Protein AF-A4X2C5-F1 (afdb_monomer)

Radius of gyration: 34.59 Å; Cα contacts (8 Å, |Δi|>4): 37; chains: 1; bounding box: 59×57×127 Å

Mean predicted aligned error: 18.11 Å

Sequence (165 aa):
MPEDGPDTNGDTTPEGQALPVTSTDSLPDWAKKELADTRAEAANYRTRLREAEASLKEAKTPEEVEAAVKELREGNAKLERDLALANASRGLTDDQAAILAAMTWETPGDLTGHVEAIRKLTPPDDRGDTLPLSGTLRGGLTPGDEPGDDFDPAEVARKMRQGLL

Foldseek 3Di:
DDDDDDDDDDPPPPPPPPDPPPDLVPDDVVVNVVVVVVVVVVVVVVVVVVVLVVQCVVDDDVVSNVVSVVVVVVVVVVVVVVVLLVVLCVPPDPVLSVVLVPDDDDDSVVSVVSSVVSVVPDDDPCPPPDDPPVPPPVPPPDPDPDPDPDPDVVVVVVCVVVVND

pLDDT: mean 75.95, std 17.48, range [35.44, 93.0]

Organism: Salinispora tropica (strain ATCC BAA-916 / DSM 44818 / JCM 13857 / NBRC 105044 / CNB-440) (NCBI:txid369723)

Structure (mmCIF, N/CA/C/O backbone):
data_AF-A4X2C5-F1
#
_entry.id   AF-A4X2C5-F1
#
loop_
_atom_site.group_PDB
_atom_site.id
_atom_site.type_symbol
_atom_site.label_atom_id
_atom_site.label_alt_id
_atom_site.label_comp_id
_atom_site.label_asym_id
_atom_site.label_entity_id
_atom_site.label_seq_id
_atom_site.pdbx_PDB_ins_code
_atom_site.Cartn_x
_atom_site.Cartn_y
_atom_site.Cartn_z
_atom_site.occupancy
_atom_site.B_iso_or_equiv
_atom_site.auth_seq_id
_atom_site.auth_comp_id
_atom_site.auth_asym_id
_atom_site.auth_atom_id
_atom_site.pdbx_PDB_model_num
ATOM 1 N N . MET A 1 1 ? -6.498 -36.140 60.610 1.00 44.16 1 MET A N 1
ATOM 2 C CA . MET A 1 1 ? -5.168 -36.728 60.875 1.00 44.16 1 MET A CA 1
ATOM 3 C C . MET A 1 1 ? -5.243 -38.220 60.603 1.00 44.16 1 MET A C 1
ATOM 5 O O . MET A 1 1 ? -6.265 -38.784 60.990 1.00 44.16 1 MET A O 1
ATOM 9 N N . PRO A 1 2 ? -4.185 -38.861 60.082 1.00 50.00 2 PRO A N 1
ATOM 10 C CA . PRO A 1 2 ? -3.028 -38.300 59.355 1.00 50.00 2 PRO A CA 1
ATOM 11 C C . PRO A 1 2 ? -2.809 -39.077 58.010 1.00 50.00 2 PRO A C 1
ATOM 13 O O . PRO A 1 2 ? -3.641 -39.923 57.697 1.00 50.00 2 PRO A O 1
ATOM 16 N N . GLU A 1 3 ? -1.817 -38.880 57.132 1.00 43.66 3 GLU A N 1
ATOM 17 C CA . GLU A 1 3 ? -0.698 -37.918 56.978 1.00 43.66 3 GLU A CA 1
ATOM 18 C C . GLU A 1 3 ? -0.829 -37.199 55.593 1.00 43.66 3 GLU A C 1
ATOM 20 O O . GLU A 1 3 ? -1.949 -36.945 55.146 1.00 43.66 3 GLU A O 1
ATOM 25 N N . ASP A 1 4 ? 0.292 -36.853 54.949 1.00 45.81 4 ASP A N 1
ATOM 26 C CA . ASP A 1 4 ? 0.493 -36.185 53.649 1.00 45.81 4 ASP A CA 1
ATOM 27 C C . ASP A 1 4 ? 0.631 -37.163 52.445 1.00 45.81 4 ASP A C 1
ATOM 29 O O . ASP A 1 4 ? 0.444 -38.373 52.581 1.00 45.81 4 ASP A O 1
ATOM 33 N N . GLY A 1 5 ? 0.952 -36.655 51.244 1.00 42.22 5 GLY A N 1
ATOM 34 C CA . GLY A 1 5 ? 1.294 -37.470 50.059 1.00 42.22 5 GLY A CA 1
ATOM 35 C C . GLY A 1 5 ? 2.809 -37.673 49.866 1.00 42.22 5 GLY A C 1
ATOM 36 O O . GLY A 1 5 ? 3.596 -37.349 50.753 1.00 42.22 5 GLY A O 1
ATOM 37 N N . PRO A 1 6 ? 3.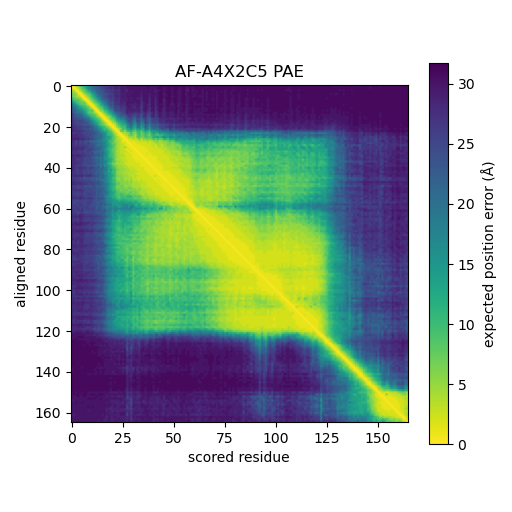238 -38.157 48.685 1.00 49.19 6 PRO A N 1
ATOM 38 C CA . PRO A 1 6 ? 4.558 -37.806 48.163 1.00 49.19 6 PRO A CA 1
ATOM 39 C C . PRO A 1 6 ? 4.498 -37.208 46.748 1.00 49.19 6 PRO A C 1
ATOM 41 O O . PRO A 1 6 ? 3.808 -37.719 45.864 1.00 49.19 6 PRO A O 1
ATOM 44 N N . ASP A 1 7 ? 5.289 -36.163 46.512 1.00 49.69 7 ASP A N 1
ATOM 45 C CA . ASP A 1 7 ? 5.559 -35.642 45.172 1.00 49.69 7 ASP A CA 1
ATOM 46 C C . ASP A 1 7 ? 6.369 -36.647 44.338 1.00 49.69 7 ASP A C 1
ATOM 48 O O . ASP A 1 7 ? 7.392 -37.169 44.788 1.00 49.69 7 ASP A O 1
ATOM 52 N N . THR A 1 8 ? 5.993 -36.844 43.072 1.00 42.44 8 THR A N 1
ATOM 53 C CA . THR A 1 8 ? 6.897 -37.414 42.060 1.00 42.44 8 THR A CA 1
ATOM 54 C C . THR A 1 8 ? 6.797 -36.630 40.760 1.00 42.44 8 THR A C 1
ATOM 56 O O . THR A 1 8 ? 5.704 -36.430 40.232 1.00 42.44 8 THR A O 1
ATOM 59 N N . ASN A 1 9 ? 7.950 -36.193 40.251 1.00 47.31 9 ASN A N 1
ATOM 60 C CA . ASN A 1 9 ? 8.054 -35.331 39.077 1.00 47.31 9 ASN A CA 1
ATOM 61 C C . ASN A 1 9 ? 7.453 -35.975 37.821 1.00 47.31 9 ASN A C 1
ATOM 63 O O . ASN A 1 9 ? 7.821 -37.088 37.449 1.00 47.31 9 ASN A O 1
ATOM 67 N N . GLY A 1 10 ? 6.595 -35.219 37.138 1.00 35.44 10 GLY A N 1
ATOM 68 C CA . GLY A 1 10 ? 6.088 -35.518 35.802 1.00 35.44 10 GLY A CA 1
ATOM 69 C C . GLY A 1 10 ? 6.488 -34.430 34.810 1.00 35.44 10 GLY A C 1
ATOM 70 O O . GLY A 1 10 ? 5.614 -33.850 34.175 1.00 35.44 10 GLY A O 1
ATOM 71 N N . ASP A 1 11 ? 7.785 -34.108 34.722 1.00 50.31 11 ASP A N 1
ATOM 72 C CA . ASP A 1 11 ? 8.280 -33.238 33.650 1.00 50.31 11 ASP A CA 1
ATOM 73 C C . ASP A 1 11 ? 8.097 -33.944 32.305 1.00 50.31 11 ASP A C 1
ATOM 75 O O . ASP A 1 11 ? 8.825 -34.868 31.944 1.00 50.31 11 ASP A O 1
ATOM 79 N N . THR A 1 12 ? 7.081 -33.496 31.584 1.00 41.91 12 THR A N 1
ATOM 80 C CA . THR A 1 12 ? 6.895 -33.733 30.158 1.00 41.91 12 THR A CA 1
ATOM 81 C C . THR A 1 12 ? 6.658 -32.400 29.469 1.00 41.91 12 THR A C 1
ATOM 83 O O . THR A 1 12 ? 5.671 -32.198 28.759 1.00 41.91 12 THR A O 1
ATOM 86 N N . THR A 1 13 ? 7.611 -31.481 29.655 1.00 42.75 13 THR A N 1
ATOM 87 C CA . THR A 1 13 ? 7.874 -30.424 28.677 1.00 42.75 13 THR A CA 1
ATOM 88 C C . THR A 1 13 ? 7.916 -31.072 27.287 1.00 42.75 13 THR A C 1
ATOM 90 O O . THR A 1 13 ? 8.786 -31.911 27.044 1.00 42.75 13 THR A O 1
ATOM 93 N N . PRO A 1 14 ? 6.982 -30.765 26.366 1.00 45.53 14 PRO A N 1
ATOM 94 C CA . PRO A 1 14 ? 7.038 -31.347 25.037 1.00 45.53 14 PRO A CA 1
ATOM 95 C C . PRO A 1 14 ? 8.266 -30.774 24.333 1.00 45.53 14 PRO A C 1
ATOM 97 O O . PRO A 1 14 ? 8.340 -29.563 24.114 1.00 45.53 14 PRO A O 1
ATOM 100 N N . GLU A 1 15 ? 9.221 -31.637 23.980 1.00 44.38 15 GLU A N 1
ATOM 101 C CA . GLU A 1 15 ? 10.412 -31.281 23.202 1.00 44.38 15 GLU A CA 1
ATOM 102 C C . GLU A 1 15 ? 10.010 -30.876 21.775 1.00 44.38 15 GLU A C 1
ATOM 104 O O . GLU A 1 15 ? 10.159 -31.619 20.802 1.00 44.38 15 GLU A O 1
ATOM 109 N N . GLY A 1 16 ? 9.461 -29.667 21.647 1.00 44.38 16 GLY A N 1
ATOM 110 C CA . GLY A 1 16 ? 9.255 -29.009 20.371 1.00 44.38 16 GLY A CA 1
ATOM 111 C C . GLY A 1 16 ? 10.609 -28.886 19.693 1.00 44.38 16 GLY A C 1
ATOM 112 O O . GLY A 1 16 ? 11.480 -28.176 20.193 1.00 44.38 16 GLY A O 1
ATOM 113 N N . GLN A 1 17 ? 10.785 -29.614 18.587 1.00 40.78 17 GLN A N 1
ATOM 114 C CA . GLN A 1 17 ? 12.053 -29.700 17.872 1.00 40.78 17 GLN A CA 1
ATOM 115 C C . GLN A 1 17 ? 12.609 -28.299 17.629 1.00 40.78 17 GLN A C 1
ATOM 117 O O . GLN A 1 17 ? 12.044 -27.517 16.861 1.00 40.78 17 GLN A O 1
ATOM 122 N N . ALA A 1 18 ? 13.724 -27.997 18.294 1.00 47.97 18 ALA A N 1
ATOM 123 C CA . ALA A 1 18 ? 14.457 -26.765 18.090 1.00 47.97 18 ALA A CA 1
ATOM 124 C C . ALA A 1 18 ? 15.050 -26.795 16.678 1.00 47.97 18 ALA A C 1
ATOM 126 O O . ALA A 1 18 ? 16.166 -27.273 16.463 1.00 47.97 18 ALA A O 1
ATOM 127 N N . LEU A 1 19 ? 14.272 -26.299 15.709 1.00 51.47 19 LEU A N 1
ATOM 128 C CA . LEU A 1 19 ? 14.772 -25.936 14.389 1.00 51.47 19 LEU A CA 1
ATOM 129 C C . LEU A 1 19 ? 16.057 -25.127 14.599 1.00 51.47 19 LEU A C 1
ATOM 131 O O . LEU A 1 19 ? 16.058 -24.235 15.456 1.00 51.47 19 LEU A O 1
ATOM 135 N N . PRO A 1 20 ? 17.150 -25.434 13.877 1.00 49.59 20 PRO A N 1
ATOM 136 C CA . PRO A 1 20 ? 18.420 -24.764 14.099 1.00 49.59 20 PRO A CA 1
ATOM 137 C C . PRO A 1 20 ? 18.197 -23.263 13.949 1.00 49.59 20 PRO A C 1
ATOM 139 O O . PRO A 1 20 ? 17.780 -22.800 12.888 1.00 49.59 20 PRO A O 1
ATOM 142 N N . VAL A 1 21 ? 18.434 -22.516 15.030 1.00 54.91 21 VAL A N 1
ATOM 143 C CA . VAL A 1 21 ? 18.256 -21.064 15.049 1.00 54.91 21 VAL A CA 1
ATOM 144 C C . VAL A 1 21 ? 19.362 -20.469 14.187 1.00 54.91 21 VAL A C 1
ATOM 146 O O . VAL A 1 21 ? 20.445 -20.140 14.667 1.00 54.91 21 VAL A O 1
ATOM 149 N N . THR A 1 22 ? 19.103 -20.386 12.883 1.00 58.56 22 THR A N 1
ATOM 150 C CA . THR A 1 22 ? 19.955 -19.707 11.913 1.00 58.56 22 THR A CA 1
ATOM 151 C C . THR A 1 22 ? 20.013 -18.247 12.335 1.00 58.56 22 THR A C 1
ATOM 153 O O . THR A 1 22 ? 19.059 -17.506 12.081 1.00 58.56 22 THR A O 1
ATOM 156 N N . SER A 1 23 ? 21.070 -17.859 13.061 1.00 64.81 23 SER A N 1
ATOM 157 C CA . SER A 1 23 ? 21.136 -16.516 13.639 1.00 64.81 23 SER A CA 1
ATOM 158 C C . SER A 1 23 ? 20.941 -15.485 12.541 1.00 64.81 23 SER A C 1
ATOM 160 O O . SER A 1 23 ? 21.557 -15.582 11.480 1.00 64.81 23 SER A O 1
ATOM 162 N N . THR A 1 24 ? 20.116 -14.474 12.804 1.00 63.66 24 THR A N 1
ATOM 163 C CA . THR A 1 24 ? 19.870 -13.383 11.855 1.00 63.66 24 THR A CA 1
ATOM 164 C C . THR A 1 24 ? 21.153 -12.651 11.454 1.00 63.66 24 THR A C 1
ATOM 166 O O . THR A 1 24 ? 21.174 -12.000 10.415 1.00 63.66 24 THR A O 1
ATOM 169 N N . ASP A 1 25 ? 22.237 -12.806 12.218 1.00 70.56 25 ASP A N 1
ATOM 170 C CA . ASP A 1 25 ? 23.572 -12.288 11.905 1.00 70.56 25 ASP A CA 1
ATOM 171 C C . ASP A 1 25 ? 24.156 -12.844 10.594 1.00 70.56 25 ASP A C 1
ATOM 173 O O . ASP A 1 25 ? 24.885 -12.125 9.908 1.00 70.56 25 ASP A O 1
ATOM 177 N N . SER A 1 26 ? 23.821 -14.088 10.216 1.00 81.31 26 SER A N 1
ATOM 178 C CA . SER A 1 26 ? 24.333 -14.740 8.997 1.00 81.31 26 SER A CA 1
ATOM 179 C C . SER A 1 26 ? 23.617 -14.313 7.711 1.00 81.31 26 SER A C 1
ATOM 181 O O . SER A 1 26 ? 24.062 -14.657 6.615 1.00 81.31 26 SER A O 1
ATOM 183 N N . LEU A 1 27 ? 22.519 -13.562 7.823 1.00 85.94 27 LEU A N 1
ATOM 184 C CA . LEU A 1 27 ? 21.767 -13.057 6.677 1.00 85.94 27 LEU A CA 1
ATOM 185 C C . LEU A 1 27 ? 22.469 -11.846 6.038 1.00 85.94 27 LEU A C 1
ATOM 187 O O . LEU A 1 27 ? 23.094 -11.060 6.752 1.00 85.94 27 LEU A O 1
ATOM 191 N N . PRO A 1 28 ? 22.328 -11.616 4.721 1.00 91.12 28 PRO A N 1
ATOM 192 C CA . PRO A 1 28 ? 22.725 -10.356 4.094 1.00 91.12 28 PRO A CA 1
ATOM 193 C C . PRO A 1 28 ? 22.035 -9.149 4.742 1.00 91.12 28 PRO A C 1
ATOM 195 O O . PRO A 1 28 ? 20.892 -9.251 5.188 1.00 91.12 28 PRO A O 1
ATOM 198 N N . ASP A 1 29 ? 22.681 -7.985 4.747 1.00 87.88 29 ASP A N 1
ATOM 199 C CA . ASP A 1 29 ? 22.164 -6.820 5.482 1.00 87.88 29 ASP A CA 1
ATOM 200 C C . ASP A 1 29 ? 20.837 -6.278 4.918 1.00 87.88 29 ASP A C 1
ATOM 202 O O . ASP A 1 29 ? 20.015 -5.766 5.677 1.00 87.88 29 ASP A O 1
ATOM 206 N N . TRP A 1 30 ? 20.556 -6.491 3.624 1.00 87.31 30 TRP A N 1
ATOM 207 C CA . TRP A 1 30 ? 19.231 -6.226 3.046 1.00 87.31 30 TRP A CA 1
ATOM 208 C C . TRP A 1 30 ? 18.143 -7.118 3.668 1.00 87.31 30 TRP A C 1
ATOM 210 O O . TRP A 1 30 ? 17.066 -6.630 3.992 1.00 87.31 30 TRP A O 1
ATOM 220 N N . ALA A 1 31 ? 18.437 -8.399 3.913 1.00 89.50 31 ALA A N 1
ATOM 221 C CA . ALA A 1 31 ? 17.502 -9.350 4.513 1.00 89.50 31 ALA A CA 1
ATOM 222 C C . ALA A 1 31 ? 17.359 -9.127 6.028 1.00 89.50 31 ALA A C 1
ATOM 224 O O . ALA A 1 31 ? 16.273 -9.301 6.579 1.00 89.50 31 ALA A O 1
ATOM 225 N N . LYS A 1 32 ? 18.428 -8.675 6.703 1.00 90.00 32 LYS A N 1
ATOM 226 C CA . LYS A 1 32 ? 18.352 -8.178 8.087 1.00 90.00 32 LYS A CA 1
ATOM 227 C C . LYS A 1 32 ? 17.428 -6.960 8.192 1.00 90.00 32 LYS A C 1
ATOM 229 O O . LYS A 1 32 ? 16.603 -6.916 9.102 1.00 90.00 32 LYS A O 1
ATOM 234 N N . LYS A 1 33 ? 17.550 -6.000 7.264 1.00 89.62 33 LYS A N 1
ATOM 235 C CA . LYS A 1 33 ? 16.698 -4.802 7.199 1.00 89.62 33 LYS A CA 1
ATOM 236 C C . LYS A 1 33 ? 15.241 -5.169 6.919 1.00 89.62 33 LYS A C 1
ATOM 238 O O . LYS A 1 33 ? 14.382 -4.788 7.698 1.00 89.62 33 LYS A O 1
ATOM 243 N N . GLU A 1 34 ? 14.979 -5.980 5.897 1.00 89.88 34 GLU A N 1
ATOM 244 C CA . GLU A 1 34 ? 13.632 -6.465 5.557 1.00 89.88 34 GLU A CA 1
ATOM 245 C C . GLU A 1 34 ? 12.959 -7.175 6.747 1.00 89.88 34 GLU A C 1
ATOM 247 O O . GLU A 1 34 ? 11.799 -6.919 7.070 1.00 89.88 34 GLU A O 1
ATOM 252 N N . LEU A 1 35 ? 13.701 -8.016 7.479 1.00 88.88 35 LEU A N 1
ATOM 253 C CA . LEU A 1 35 ? 13.206 -8.643 8.709 1.00 88.88 35 LEU A CA 1
ATOM 254 C C . LEU A 1 35 ? 12.981 -7.651 9.856 1.00 88.88 35 LEU A C 1
ATOM 256 O O . LEU A 1 35 ? 12.138 -7.919 10.708 1.00 88.88 35 LEU A O 1
ATOM 260 N N . ALA A 1 36 ? 13.715 -6.542 9.931 1.00 90.88 36 ALA A N 1
ATOM 261 C CA . ALA A 1 36 ? 13.472 -5.498 10.924 1.00 90.88 36 ALA A CA 1
ATOM 262 C C . ALA A 1 36 ? 12.229 -4.667 10.568 1.00 90.88 36 ALA A C 1
ATOM 264 O O . ALA A 1 36 ? 11.366 -4.470 11.425 1.00 90.88 36 ALA A O 1
ATOM 265 N N . ASP A 1 37 ? 12.102 -4.263 9.304 1.00 88.44 37 ASP A N 1
ATOM 266 C CA . ASP A 1 37 ? 11.004 -3.441 8.795 1.00 88.44 37 ASP A CA 1
ATOM 267 C C . ASP A 1 37 ? 9.672 -4.217 8.872 1.00 88.44 37 ASP A C 1
ATOM 269 O O . ASP A 1 37 ? 8.724 -3.756 9.512 1.00 88.44 37 ASP A O 1
ATOM 273 N N . THR A 1 38 ? 9.621 -5.465 8.388 1.00 88.75 38 THR A N 1
ATOM 274 C CA . THR A 1 38 ? 8.429 -6.334 8.522 1.00 88.75 38 THR A CA 1
ATOM 275 C C . THR A 1 38 ? 8.066 -6.661 9.979 1.00 88.75 38 THR A C 1
ATOM 277 O O . THR A 1 38 ? 6.885 -6.794 10.314 1.00 88.75 38 THR A O 1
ATOM 280 N N . ARG A 1 39 ? 9.044 -6.749 10.898 1.00 90.69 39 ARG A N 1
ATOM 281 C CA . ARG A 1 39 ? 8.772 -6.882 12.346 1.00 90.69 39 ARG A CA 1
ATOM 282 C C . ARG A 1 39 ? 8.202 -5.595 12.944 1.00 90.69 39 ARG A C 1
ATOM 284 O O . ARG A 1 39 ? 7.322 -5.691 13.802 1.00 90.69 39 ARG A O 1
ATOM 291 N N . ALA A 1 40 ? 8.667 -4.425 12.506 1.00 91.44 40 ALA A N 1
ATOM 292 C CA . ALA A 1 40 ? 8.144 -3.129 12.932 1.00 91.44 40 ALA A CA 1
ATOM 293 C C . ALA A 1 40 ? 6.707 -2.917 12.431 1.00 91.44 40 ALA A C 1
ATOM 295 O O . ALA A 1 40 ? 5.835 -2.541 13.216 1.00 91.44 40 ALA A O 1
ATOM 296 N N . GLU A 1 41 ? 6.412 -3.265 11.177 1.00 86.69 41 GLU A N 1
ATOM 297 C CA . GLU A 1 41 ? 5.040 -3.315 10.664 1.00 86.69 41 GLU A CA 1
ATOM 298 C C . GLU A 1 41 ? 4.162 -4.264 11.485 1.00 86.69 41 GLU A C 1
ATOM 300 O O . GLU A 1 41 ? 3.109 -3.863 11.982 1.00 86.69 41 GLU A O 1
ATOM 305 N N . ALA A 1 42 ? 4.615 -5.498 11.724 1.00 88.31 42 ALA A N 1
ATOM 306 C CA . ALA A 1 42 ? 3.886 -6.458 12.549 1.00 88.31 42 ALA A CA 1
ATOM 307 C C . ALA A 1 42 ? 3.685 -5.982 14.003 1.00 88.31 42 ALA A C 1
ATOM 309 O O . ALA A 1 42 ? 2.748 -6.424 14.669 1.00 88.31 42 ALA A O 1
ATOM 310 N N . ALA A 1 43 ? 4.540 -5.107 14.538 1.00 89.12 43 ALA A N 1
ATOM 311 C CA . ALA A 1 43 ? 4.295 -4.438 15.815 1.00 89.12 43 ALA A CA 1
ATOM 312 C C . ALA A 1 43 ? 3.198 -3.367 15.675 1.00 89.12 43 ALA A C 1
ATOM 314 O O . ALA A 1 43 ? 2.219 -3.404 16.420 1.00 89.12 43 ALA A O 1
ATOM 315 N N . ASN A 1 44 ? 3.298 -2.494 14.669 1.00 89.38 44 ASN A N 1
ATOM 316 C CA . ASN A 1 44 ? 2.321 -1.438 14.386 1.00 89.38 44 ASN A CA 1
ATOM 317 C C . ASN A 1 44 ? 0.904 -1.987 14.138 1.00 89.38 44 ASN A C 1
ATOM 319 O O . ASN A 1 44 ? -0.059 -1.439 14.673 1.00 89.38 44 ASN A O 1
ATOM 323 N N . TYR A 1 45 ? 0.756 -3.096 13.403 1.00 85.44 45 TYR A N 1
ATOM 324 C CA . TYR A 1 45 ? -0.542 -3.757 13.203 1.00 85.44 45 TYR A CA 1
ATOM 325 C C . TYR A 1 45 ? -1.152 -4.263 14.520 1.00 85.44 45 TYR A C 1
ATOM 327 O O . TYR A 1 45 ? -2.352 -4.110 14.737 1.00 85.44 45 TYR A O 1
ATOM 335 N N . ARG A 1 46 ? -0.340 -4.818 15.435 1.00 89.31 46 ARG A N 1
ATOM 336 C CA . ARG A 1 46 ? -0.810 -5.270 16.761 1.00 89.31 46 ARG A CA 1
ATOM 337 C C . ARG A 1 46 ? -1.214 -4.102 17.661 1.00 89.31 46 ARG A C 1
ATOM 339 O O . ARG A 1 46 ? -2.147 -4.255 18.445 1.00 89.31 46 ARG A O 1
ATOM 346 N N . THR A 1 47 ? -0.533 -2.963 17.557 1.00 92.19 47 THR A N 1
ATOM 347 C CA . THR A 1 47 ? -0.899 -1.730 18.270 1.00 92.19 47 THR A CA 1
ATOM 348 C C . THR A 1 47 ? -2.228 -1.184 17.748 1.00 92.19 47 THR A C 1
ATOM 350 O O . THR A 1 47 ? -3.175 -1.107 18.523 1.00 92.19 47 THR A O 1
ATOM 353 N N . ARG A 1 48 ? -2.358 -0.969 16.430 1.00 86.50 48 ARG A N 1
ATOM 354 C CA . ARG A 1 48 ? -3.603 -0.485 15.799 1.00 86.50 48 ARG A CA 1
ATOM 355 C C . ARG A 1 48 ? -4.810 -1.381 16.071 1.00 86.50 48 ARG A C 1
ATOM 357 O O . ARG A 1 48 ? -5.897 -0.879 16.333 1.00 86.50 48 ARG A O 1
ATOM 364 N N . LEU A 1 49 ? -4.628 -2.705 16.053 1.00 88.50 49 LEU A N 1
ATOM 365 C CA . LEU A 1 49 ? -5.691 -3.649 16.408 1.00 88.50 49 LEU A CA 1
ATOM 366 C C . LEU A 1 49 ? -6.164 -3.449 17.856 1.00 88.50 49 LEU A C 1
ATOM 368 O O . LEU A 1 49 ? -7.364 -3.417 18.107 1.00 88.50 49 LEU A O 1
ATOM 372 N N . ARG A 1 50 ? -5.233 -3.268 18.803 1.00 90.88 50 ARG A N 1
ATOM 373 C CA . ARG A 1 50 ? -5.554 -3.005 20.216 1.00 90.88 50 ARG A CA 1
ATOM 374 C C . ARG A 1 50 ? -6.204 -1.640 20.427 1.00 90.88 50 ARG A C 1
ATOM 376 O O . ARG A 1 50 ? -7.078 -1.535 21.279 1.00 90.88 50 ARG A O 1
ATOM 383 N N . GLU A 1 51 ? -5.802 -0.627 19.667 1.00 88.75 51 GLU A N 1
ATOM 384 C CA . GLU A 1 51 ? -6.395 0.717 19.693 1.00 88.75 51 GLU A CA 1
ATOM 385 C C . GLU A 1 51 ? -7.839 0.693 19.166 1.00 88.75 51 GLU A C 1
ATOM 387 O O . GLU A 1 51 ? -8.742 1.183 19.842 1.00 88.75 51 GLU A O 1
ATOM 392 N N . ALA A 1 52 ? -8.092 0.024 18.035 1.00 87.00 52 ALA A N 1
ATOM 393 C CA . ALA A 1 52 ? -9.443 -0.184 17.506 1.00 87.00 52 ALA A CA 1
ATOM 394 C C . ALA A 1 52 ? -10.317 -1.034 18.451 1.00 87.00 52 ALA A C 1
ATOM 396 O O . ALA A 1 52 ? -11.478 -0.706 18.699 1.00 87.00 52 ALA A O 1
ATOM 397 N N . GLU A 1 53 ? -9.753 -2.097 19.036 1.00 87.56 53 GLU A N 1
ATOM 398 C CA . GLU A 1 53 ? -10.413 -2.889 20.077 1.00 87.56 53 GLU A CA 1
ATOM 399 C C . GLU A 1 53 ? -10.740 -2.068 21.334 1.00 87.56 53 GLU A C 1
ATOM 401 O O . GLU A 1 53 ? -11.770 -2.319 21.955 1.00 87.56 53 GLU A O 1
ATOM 406 N N . ALA A 1 54 ? -9.871 -1.142 21.750 1.00 88.44 54 ALA A N 1
ATOM 407 C CA . ALA A 1 54 ? -10.097 -0.280 22.909 1.00 88.44 54 ALA A CA 1
ATOM 408 C C . ALA A 1 54 ? -11.187 0.757 22.614 1.00 88.44 54 ALA A C 1
ATOM 410 O O . ALA A 1 54 ? -12.147 0.848 23.373 1.00 88.44 54 ALA A O 1
ATOM 411 N N . SER A 1 55 ? -11.107 1.437 21.466 1.00 83.38 55 SER A N 1
ATOM 412 C CA . SER A 1 55 ? -12.128 2.373 20.976 1.00 83.38 55 SER A CA 1
ATOM 413 C C . SER A 1 55 ? -13.527 1.739 20.986 1.00 83.38 55 SER A C 1
ATOM 415 O O . SER A 1 55 ? -14.454 2.268 21.600 1.00 83.38 55 SER A O 1
ATOM 417 N N . LEU A 1 56 ? -13.661 0.520 20.445 1.00 86.12 56 LEU A N 1
ATOM 418 C CA . LEU A 1 56 ? -14.928 -0.221 20.426 1.00 86.12 56 LEU A CA 1
ATOM 419 C C . LEU A 1 56 ? -15.413 -0.681 21.820 1.00 86.12 56 LEU A C 1
ATOM 421 O O . LEU A 1 56 ? -16.608 -0.903 22.002 1.00 86.12 56 LEU A O 1
ATOM 425 N N . LYS A 1 57 ? -14.515 -0.836 22.805 1.00 85.56 57 LYS A N 1
ATOM 426 C CA . LYS A 1 57 ? -14.850 -1.192 24.202 1.00 85.56 57 LYS A CA 1
ATOM 427 C C . LYS A 1 57 ? -15.163 0.029 25.073 1.00 85.56 57 LYS A C 1
ATOM 429 O O . LYS A 1 57 ? -15.852 -0.112 26.082 1.00 85.56 57 LYS A O 1
ATOM 434 N N . GLU A 1 58 ? -14.635 1.201 24.726 1.00 88.50 58 GLU A N 1
ATOM 435 C CA . GLU A 1 58 ? -14.811 2.449 25.480 1.00 88.50 58 GLU A CA 1
ATOM 436 C C . GLU A 1 58 ? -15.991 3.300 24.990 1.00 88.50 58 GLU A C 1
ATOM 438 O O . GLU A 1 58 ? -16.510 4.107 25.777 1.00 88.50 58 GLU A O 1
ATOM 443 N N . ALA A 1 59 ? -16.425 3.079 23.742 1.00 85.19 59 ALA A N 1
ATOM 444 C CA . ALA A 1 59 ? -17.638 3.626 23.145 1.00 85.19 59 ALA A CA 1
ATOM 445 C C . ALA A 1 59 ? -18.892 3.280 23.971 1.00 85.19 59 ALA A C 1
ATOM 447 O O . ALA A 1 59 ? -19.152 2.123 24.311 1.00 85.19 59 ALA A O 1
ATOM 448 N N . LYS A 1 60 ? -19.680 4.306 24.295 1.00 87.12 60 LYS A N 1
ATOM 449 C CA . LYS A 1 60 ? -20.915 4.248 25.094 1.00 87.12 60 LYS A CA 1
ATOM 450 C C . LYS A 1 60 ? -22.134 4.740 24.318 1.00 87.12 60 LYS A C 1
ATOM 452 O O . LYS A 1 60 ? -23.253 4.400 24.701 1.00 87.12 60 LYS A O 1
ATOM 457 N N . THR A 1 61 ? -21.947 5.519 23.252 1.00 88.38 61 THR A N 1
ATOM 458 C CA . THR A 1 61 ? -23.024 5.931 22.339 1.00 88.38 61 THR A CA 1
ATOM 459 C C . THR A 1 61 ? -23.012 5.085 21.056 1.00 88.38 61 THR A C 1
ATOM 461 O O . THR A 1 61 ? -21.962 4.573 20.659 1.00 88.38 61 THR A O 1
ATOM 464 N N . PRO A 1 62 ? -24.157 4.923 20.361 1.00 85.56 62 PRO A N 1
ATOM 465 C CA . PRO A 1 62 ? -24.171 4.276 19.047 1.00 85.56 62 PRO A CA 1
ATOM 466 C C . PRO A 1 62 ? -23.340 5.050 18.011 1.00 85.56 62 PRO A C 1
ATOM 468 O O . PRO A 1 62 ? -22.760 4.442 17.120 1.00 85.56 62 PRO A O 1
ATOM 471 N N . GLU A 1 63 ? -23.230 6.372 18.159 1.00 87.31 63 GLU A N 1
ATOM 472 C CA . GLU A 1 63 ? -22.466 7.259 17.274 1.00 87.31 63 GLU A CA 1
ATOM 473 C C . GLU A 1 63 ? -20.951 7.003 17.389 1.00 87.31 63 GLU A C 1
ATOM 475 O O . GLU A 1 63 ? -20.249 6.961 16.379 1.00 87.31 63 GLU A O 1
ATOM 480 N N . GLU A 1 64 ? -20.448 6.757 18.605 1.00 84.44 64 GLU A N 1
ATOM 481 C CA . GLU A 1 64 ? -19.057 6.352 18.860 1.00 84.44 64 GLU A CA 1
ATOM 482 C C . GLU A 1 64 ? -18.758 4.963 18.265 1.00 84.44 64 GLU A C 1
ATOM 484 O O . GLU A 1 64 ? -17.705 4.759 17.658 1.00 84.44 64 GLU A O 1
ATOM 489 N N . VAL A 1 65 ? -19.704 4.019 18.368 1.00 86.19 65 VAL A N 1
ATOM 490 C CA . VAL A 1 65 ? -19.582 2.685 17.753 1.00 86.19 65 VAL A CA 1
ATOM 491 C C . VAL A 1 65 ? -19.578 2.776 16.224 1.00 86.19 65 VAL A C 1
ATOM 493 O O . VAL A 1 65 ? -18.744 2.139 15.579 1.00 86.19 65 VAL A O 1
ATOM 496 N N . GLU A 1 66 ? -20.459 3.579 15.622 1.00 89.44 66 GLU A N 1
ATOM 497 C CA . GLU A 1 66 ? -20.467 3.802 14.172 1.00 89.44 66 GLU A CA 1
ATOM 498 C C . GLU A 1 66 ? -19.176 4.474 13.686 1.00 89.44 66 GLU A C 1
ATOM 500 O O . GLU A 1 66 ? -18.648 4.074 12.645 1.00 89.44 66 GLU A O 1
ATOM 505 N N . ALA A 1 67 ? -18.619 5.420 14.449 1.00 88.31 67 ALA A N 1
ATOM 506 C CA . ALA A 1 67 ? -17.333 6.046 14.145 1.00 88.31 67 ALA A CA 1
ATOM 507 C C . ALA A 1 67 ? -16.171 5.035 14.173 1.00 88.31 67 ALA A C 1
ATOM 509 O O . ALA A 1 67 ? -15.435 4.934 13.190 1.00 88.31 67 ALA A O 1
ATOM 510 N N . ALA A 1 68 ? -16.045 4.229 15.234 1.00 85.81 68 ALA A N 1
ATOM 511 C CA . ALA A 1 68 ? -14.997 3.209 15.348 1.00 85.81 68 ALA A CA 1
ATOM 512 C C . ALA A 1 68 ? -15.112 2.120 14.260 1.00 85.81 68 ALA A C 1
ATOM 514 O O . ALA A 1 68 ? -14.118 1.697 13.666 1.00 85.81 68 ALA A O 1
ATOM 515 N N . VAL A 1 69 ? -16.338 1.689 13.939 1.00 87.88 69 VAL A N 1
ATOM 516 C CA . VAL A 1 69 ? -16.599 0.725 12.855 1.00 87.88 69 VAL A CA 1
ATOM 517 C C . VAL A 1 69 ? -16.315 1.335 11.477 1.00 87.88 69 VAL A C 1
ATOM 519 O O . VAL A 1 69 ? -15.858 0.624 10.578 1.00 87.88 69 VAL A O 1
ATOM 522 N N . LYS A 1 70 ? -16.559 2.636 11.286 1.00 90.62 70 LYS A N 1
ATOM 523 C CA . LYS A 1 70 ? -16.199 3.357 10.059 1.00 90.62 70 LYS A CA 1
ATOM 524 C C . LYS A 1 70 ? -14.680 3.440 9.893 1.00 90.62 70 LYS A C 1
ATOM 526 O O . LYS A 1 70 ? -14.191 3.068 8.830 1.00 90.62 70 LYS A O 1
ATOM 531 N N . GLU A 1 71 ? -13.946 3.850 10.925 1.00 88.38 71 GLU A N 1
ATOM 532 C CA . GLU A 1 71 ? -12.478 3.937 10.899 1.00 88.38 71 GLU A CA 1
ATOM 533 C C . GLU A 1 71 ? -11.839 2.579 10.560 1.00 88.38 71 GLU A C 1
ATOM 535 O O . GLU A 1 71 ? -10.990 2.492 9.672 1.00 88.38 71 GLU A O 1
ATOM 540 N N . LEU A 1 72 ? -12.319 1.492 11.177 1.00 88.38 72 LEU A N 1
ATOM 541 C CA . LEU A 1 72 ? -11.861 0.132 10.872 1.00 88.38 72 LEU A CA 1
ATOM 542 C C . LEU A 1 72 ? -12.144 -0.279 9.413 1.00 88.38 72 LEU A C 1
ATOM 544 O O . LEU A 1 72 ? -11.312 -0.934 8.783 1.00 88.38 72 LEU A O 1
ATOM 548 N N . ARG A 1 73 ? -13.295 0.114 8.850 1.00 89.44 73 ARG A N 1
ATOM 549 C CA . ARG A 1 73 ? -13.629 -0.135 7.433 1.00 89.44 73 ARG A CA 1
ATOM 550 C C . ARG A 1 73 ? -12.746 0.669 6.483 1.00 89.44 73 ARG A C 1
ATOM 552 O O . ARG A 1 73 ? -12.282 0.108 5.495 1.00 89.44 73 ARG A O 1
ATOM 559 N N . GLU A 1 74 ? -12.495 1.943 6.773 1.00 91.50 74 GLU A N 1
ATOM 560 C CA . GLU A 1 74 ? -11.620 2.804 5.964 1.00 91.50 74 GLU A CA 1
ATOM 561 C C . GLU A 1 74 ? -10.158 2.319 6.022 1.00 91.50 74 GLU A C 1
ATOM 563 O O . GLU A 1 74 ? -9.484 2.266 4.991 1.00 91.50 74 GLU A O 1
ATOM 568 N N . GLY A 1 75 ? -9.696 1.857 7.189 1.00 88.94 75 GLY A N 1
ATOM 569 C CA . GLY A 1 75 ? -8.397 1.203 7.360 1.00 88.94 75 GLY A CA 1
ATOM 570 C C . GLY A 1 75 ? -8.260 -0.097 6.559 1.00 88.94 75 GLY A C 1
ATOM 571 O O . GLY A 1 75 ? -7.274 -0.267 5.841 1.00 88.94 75 GLY A O 1
ATOM 572 N N . ASN A 1 76 ? -9.256 -0.987 6.621 1.00 88.62 76 ASN A N 1
ATOM 573 C CA . ASN A 1 76 ? -9.258 -2.233 5.844 1.00 88.62 76 ASN A CA 1
ATOM 574 C C . ASN A 1 76 ? -9.315 -1.968 4.334 1.00 88.62 76 ASN A C 1
ATOM 576 O O . ASN A 1 76 ? -8.490 -2.502 3.597 1.00 88.62 7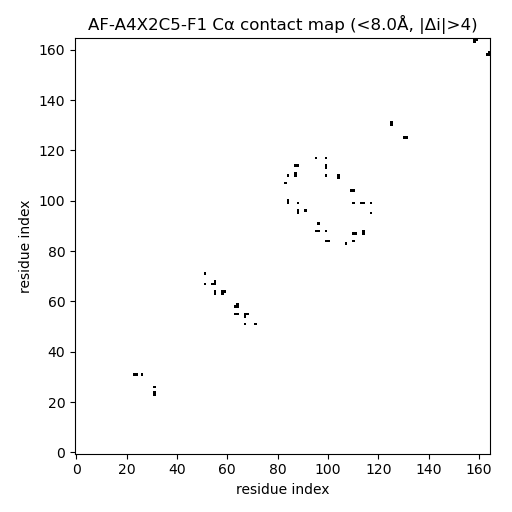6 ASN A O 1
ATOM 580 N N . ALA A 1 77 ? -10.214 -1.090 3.876 1.00 88.94 77 ALA A N 1
ATOM 581 C CA . ALA A 1 77 ? -10.329 -0.727 2.463 1.00 88.94 77 ALA A CA 1
ATOM 582 C C . ALA A 1 77 ? -9.028 -0.113 1.918 1.00 88.94 77 ALA A C 1
ATOM 584 O O . ALA A 1 77 ? -8.653 -0.371 0.774 1.00 88.94 77 ALA A O 1
ATOM 585 N N . LYS A 1 78 ? -8.294 0.654 2.740 1.00 90.00 78 LYS A N 1
ATOM 586 C CA . LYS A 1 78 ? -6.950 1.116 2.381 1.00 90.00 78 LYS A CA 1
ATOM 587 C C . LYS A 1 78 ? -5.959 -0.047 2.257 1.00 90.00 78 LYS A C 1
ATOM 589 O O . LYS A 1 78 ? -5.260 -0.114 1.254 1.00 90.00 78 LYS A O 1
ATOM 594 N N . LEU A 1 79 ? -5.899 -0.960 3.227 1.00 89.69 79 LEU A N 1
ATOM 595 C CA . LEU A 1 79 ? -4.966 -2.098 3.187 1.00 89.69 79 LEU A CA 1
ATOM 596 C C . LEU A 1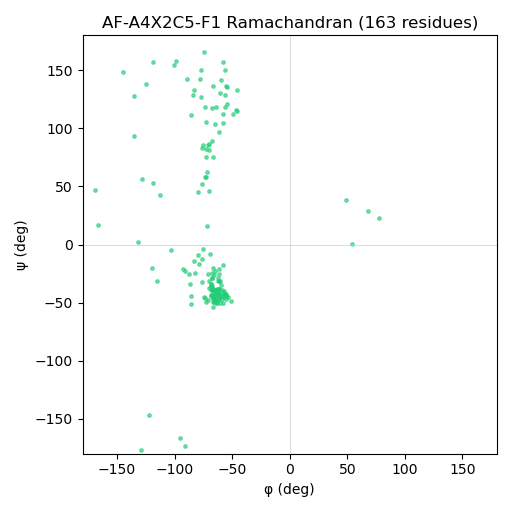 79 ? -5.236 -3.036 2.001 1.00 89.69 79 LEU A C 1
ATOM 598 O O . LEU A 1 79 ? -4.294 -3.492 1.358 1.00 89.69 79 LEU A O 1
ATOM 602 N N . GLU A 1 80 ? -6.503 -3.277 1.663 1.00 90.50 80 GLU A N 1
ATOM 603 C CA . GLU A 1 80 ? -6.906 -4.004 0.452 1.00 90.50 80 GLU A CA 1
ATOM 604 C C . GLU A 1 80 ? -6.438 -3.281 -0.822 1.00 90.50 80 GLU A C 1
ATOM 606 O O . GLU A 1 80 ? -5.926 -3.917 -1.748 1.00 90.50 80 GLU A O 1
ATOM 611 N N . ARG A 1 81 ? -6.552 -1.946 -0.853 1.00 90.06 81 ARG A N 1
ATOM 612 C CA . ARG A 1 81 ? -6.118 -1.105 -1.976 1.00 90.06 81 ARG A CA 1
ATOM 613 C C . ARG A 1 81 ? -4.593 -1.110 -2.151 1.00 90.06 81 ARG A C 1
ATOM 615 O O . ARG A 1 81 ? -4.108 -1.314 -3.265 1.00 90.06 81 ARG A O 1
ATOM 622 N N . ASP A 1 82 ? -3.853 -0.943 -1.058 1.00 89.62 82 ASP A N 1
ATOM 623 C CA . ASP A 1 82 ? -2.387 -0.974 -1.030 1.00 89.62 82 ASP A CA 1
ATOM 624 C C . ASP A 1 82 ? -1.869 -2.371 -1.445 1.00 89.62 82 ASP A C 1
ATOM 626 O O . ASP A 1 82 ? -0.950 -2.482 -2.259 1.00 89.62 82 ASP A O 1
ATOM 630 N N . LEU A 1 83 ? -2.513 -3.451 -0.979 1.00 90.81 83 LEU A N 1
ATOM 631 C CA . LEU A 1 83 ? -2.184 -4.837 -1.341 1.00 90.81 83 LEU A CA 1
ATOM 632 C C . LEU A 1 83 ? -2.514 -5.171 -2.804 1.00 90.81 83 LEU A C 1
ATOM 634 O O . LEU A 1 83 ? -1.767 -5.916 -3.444 1.00 90.81 83 LEU A O 1
ATOM 638 N N . ALA A 1 84 ? -3.603 -4.642 -3.364 1.00 92.06 84 ALA A N 1
ATOM 639 C CA . ALA A 1 84 ? -3.918 -4.815 -4.782 1.00 92.06 84 ALA A CA 1
ATOM 640 C C . ALA A 1 84 ? -2.867 -4.128 -5.673 1.00 92.06 84 ALA A C 1
ATOM 642 O O . ALA A 1 84 ? -2.357 -4.751 -6.608 1.00 92.06 84 ALA A O 1
ATOM 643 N N . LEU A 1 85 ? -2.468 -2.897 -5.331 1.00 92.44 85 LEU A N 1
ATOM 644 C CA . LEU A 1 85 ? -1.397 -2.172 -6.021 1.00 92.44 85 LEU A CA 1
ATOM 645 C C . LEU A 1 85 ? -0.048 -2.904 -5.916 1.00 92.44 85 LEU A C 1
ATOM 647 O O . LEU A 1 85 ? 0.603 -3.118 -6.937 1.00 92.44 85 LEU A O 1
ATOM 651 N N . ALA A 1 86 ? 0.336 -3.356 -4.718 1.00 90.50 86 ALA A N 1
ATOM 652 C CA . ALA A 1 86 ? 1.588 -4.082 -4.476 1.00 90.50 86 ALA A CA 1
ATOM 653 C C . ALA A 1 86 ? 1.653 -5.469 -5.148 1.00 90.50 86 ALA A C 1
ATOM 655 O O . ALA A 1 86 ? 2.736 -6.020 -5.347 1.00 90.50 86 ALA A O 1
ATOM 656 N N . ASN A 1 87 ? 0.506 -6.058 -5.504 1.00 91.25 87 ASN A N 1
ATOM 657 C 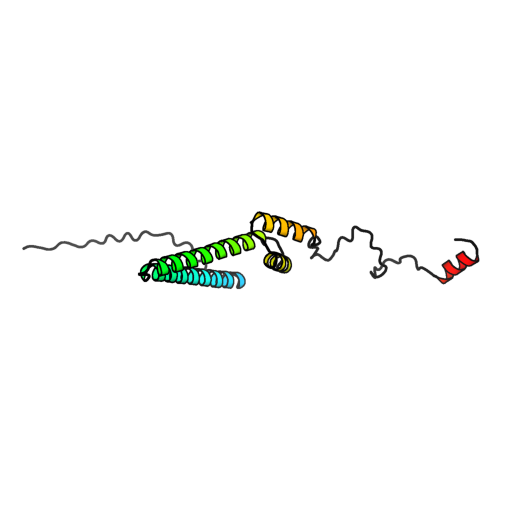CA . ASN A 1 87 ? 0.458 -7.268 -6.324 1.00 91.25 87 ASN A CA 1
ATOM 658 C C . ASN A 1 87 ? 0.482 -6.958 -7.828 1.00 91.25 87 ASN A C 1
ATOM 660 O O . ASN A 1 87 ? 1.101 -7.711 -8.578 1.00 91.25 87 ASN A O 1
ATOM 664 N N . ALA A 1 88 ? -0.126 -5.851 -8.265 1.00 91.88 88 ALA A N 1
ATOM 665 C CA . ALA A 1 88 ? -0.079 -5.398 -9.655 1.00 91.88 88 ALA A CA 1
ATOM 666 C C . ALA A 1 88 ? 1.313 -4.876 -10.070 1.00 91.88 88 ALA A C 1
ATOM 668 O O . ALA A 1 88 ? 1.717 -5.066 -11.214 1.00 91.88 88 ALA A O 1
ATOM 669 N N . SER A 1 89 ? 2.080 -4.288 -9.145 1.00 90.88 89 SER A N 1
ATOM 670 C CA . SER A 1 89 ? 3.446 -3.805 -9.400 1.00 90.88 89 SER A CA 1
ATOM 671 C C . SER A 1 89 ? 4.515 -4.906 -9.497 1.00 90.88 89 SER A C 1
ATOM 673 O O . SER A 1 89 ? 5.672 -4.615 -9.801 1.00 90.88 89 SER A O 1
ATOM 675 N N . ARG A 1 90 ? 4.169 -6.181 -9.267 1.00 90.38 90 ARG A N 1
ATOM 676 C CA . ARG A 1 90 ? 5.135 -7.293 -9.311 1.00 90.38 90 ARG A CA 1
ATOM 677 C C . ARG A 1 90 ? 5.720 -7.469 -10.716 1.00 90.38 90 ARG A C 1
ATOM 679 O O . ARG A 1 90 ? 5.009 -7.808 -11.661 1.00 90.38 90 ARG A O 1
ATOM 686 N N . GLY A 1 91 ? 7.038 -7.308 -10.831 1.00 85.00 91 GLY A N 1
ATOM 687 C CA . GLY A 1 91 ? 7.743 -7.397 -12.114 1.00 85.00 91 GLY A CA 1
ATOM 688 C C . GLY A 1 91 ? 7.594 -6.150 -12.991 1.00 85.00 91 GLY A C 1
ATOM 689 O O . GLY A 1 91 ? 7.730 -6.251 -14.208 1.00 85.00 91 GLY A O 1
ATOM 690 N N . LEU A 1 92 ? 7.288 -5.001 -12.384 1.00 89.75 92 LEU A N 1
ATOM 691 C CA . LEU A 1 92 ? 7.552 -3.675 -12.940 1.00 89.75 92 LEU A CA 1
ATOM 692 C C . LEU A 1 92 ? 8.840 -3.103 -12.316 1.00 89.75 92 LEU A C 1
ATOM 694 O O . LEU A 1 92 ? 9.237 -3.519 -11.226 1.00 89.75 92 LEU A O 1
ATOM 698 N N . THR A 1 93 ? 9.486 -2.154 -12.993 1.00 90.94 93 THR A N 1
ATOM 699 C CA . THR A 1 93 ? 10.576 -1.343 -12.419 1.00 90.94 93 THR A CA 1
ATOM 700 C C . THR A 1 93 ? 10.034 -0.300 -11.436 1.00 90.94 93 THR A C 1
ATOM 702 O O . THR A 1 93 ? 8.840 -0.001 -11.442 1.00 90.94 93 THR A O 1
ATOM 705 N N . ASP A 1 94 ? 10.904 0.306 -10.623 1.00 88.88 94 ASP A N 1
ATOM 706 C CA . ASP A 1 94 ? 10.509 1.335 -9.647 1.00 88.88 94 ASP A CA 1
ATOM 707 C C . ASP A 1 94 ? 9.771 2.518 -10.308 1.00 88.88 94 ASP A C 1
ATOM 709 O O . ASP A 1 94 ? 8.719 2.940 -9.825 1.00 88.88 94 ASP A O 1
ATOM 713 N N . ASP A 1 95 ? 10.252 2.993 -11.465 1.00 89.25 95 ASP A N 1
ATOM 714 C CA . ASP A 1 95 ? 9.606 4.057 -12.250 1.00 89.25 95 ASP A CA 1
ATOM 715 C C . ASP A 1 95 ? 8.208 3.643 -12.741 1.00 89.25 95 ASP A C 1
ATOM 717 O O . ASP A 1 95 ? 7.240 4.399 -12.644 1.00 89.25 95 ASP A O 1
ATOM 721 N N . GLN A 1 96 ? 8.078 2.412 -13.246 1.00 90.94 96 GLN A N 1
ATOM 722 C CA . GLN A 1 96 ? 6.807 1.855 -13.715 1.00 90.94 96 GLN A CA 1
ATOM 723 C C . GLN A 1 96 ? 5.813 1.649 -12.560 1.00 90.94 96 GLN A C 1
ATOM 725 O O . GLN A 1 96 ? 4.616 1.897 -12.724 1.00 90.94 96 GLN A O 1
ATOM 730 N N . ALA A 1 97 ? 6.291 1.223 -11.389 1.00 91.56 97 ALA A N 1
ATOM 731 C CA . ALA A 1 97 ? 5.486 1.078 -10.181 1.00 91.56 97 ALA A CA 1
ATOM 732 C C . ALA A 1 97 ? 5.025 2.443 -9.641 1.00 91.56 97 ALA A C 1
ATOM 734 O O . ALA A 1 97 ? 3.867 2.578 -9.243 1.00 91.56 97 ALA A O 1
ATOM 735 N N . ALA A 1 98 ? 5.882 3.469 -9.695 1.00 91.19 98 ALA A N 1
ATOM 736 C CA . ALA A 1 98 ? 5.523 4.845 -9.352 1.00 91.19 98 ALA A CA 1
ATOM 737 C C . ALA A 1 98 ? 4.463 5.424 -10.308 1.00 91.19 98 ALA A C 1
ATOM 739 O O . ALA A 1 98 ? 3.508 6.056 -9.852 1.00 91.19 98 ALA A O 1
ATOM 740 N N . ILE A 1 99 ? 4.571 5.154 -11.616 1.00 91.88 99 ILE A N 1
ATOM 741 C CA . ILE A 1 99 ? 3.535 5.507 -12.602 1.00 91.88 99 ILE A CA 1
ATOM 742 C C . ILE A 1 99 ? 2.216 4.799 -12.264 1.00 91.88 99 ILE A C 1
ATOM 744 O O . ILE A 1 99 ? 1.190 5.466 -12.148 1.00 91.88 99 ILE A O 1
ATOM 748 N N . LEU A 1 100 ? 2.231 3.480 -12.038 1.00 93.00 100 LEU A N 1
ATOM 749 C CA . LEU A 1 100 ? 1.031 2.706 -11.693 1.00 93.00 100 LEU A CA 1
ATOM 750 C C . LEU A 1 100 ? 0.353 3.219 -10.408 1.00 93.00 100 LEU A C 1
ATOM 752 O O . LEU A 1 100 ? -0.874 3.294 -10.349 1.00 93.00 100 LEU A O 1
ATOM 756 N N . ALA A 1 101 ? 1.141 3.609 -9.401 1.00 91.44 101 ALA A N 1
ATOM 757 C CA . ALA A 1 101 ? 0.652 4.180 -8.146 1.00 91.44 101 ALA A CA 1
ATOM 758 C C . ALA A 1 101 ? 0.005 5.569 -8.314 1.00 91.44 101 ALA A C 1
ATOM 760 O O . ALA A 1 101 ? -0.889 5.922 -7.545 1.00 91.44 101 ALA A O 1
ATOM 761 N N . ALA A 1 102 ? 0.431 6.347 -9.314 1.00 91.12 102 ALA A N 1
ATOM 762 C CA . ALA A 1 102 ? -0.124 7.664 -9.627 1.00 91.12 102 ALA A CA 1
ATOM 763 C C . ALA A 1 102 ? -1.403 7.612 -10.490 1.00 91.12 102 ALA A C 1
ATOM 765 O O . ALA A 1 102 ? -2.105 8.619 -10.604 1.00 91.12 102 ALA A O 1
ATOM 766 N N . MET A 1 103 ? -1.724 6.468 -11.104 1.00 91.81 103 MET A N 1
ATOM 767 C CA . MET A 1 103 ? -2.928 6.310 -11.926 1.00 91.81 103 MET A CA 1
ATOM 768 C C . MET A 1 103 ? -4.187 6.125 -11.066 1.00 91.81 103 MET A C 1
ATOM 770 O O . MET A 1 103 ? -4.186 5.428 -10.054 1.00 91.81 103 MET A O 1
ATOM 774 N N . THR A 1 104 ? -5.305 6.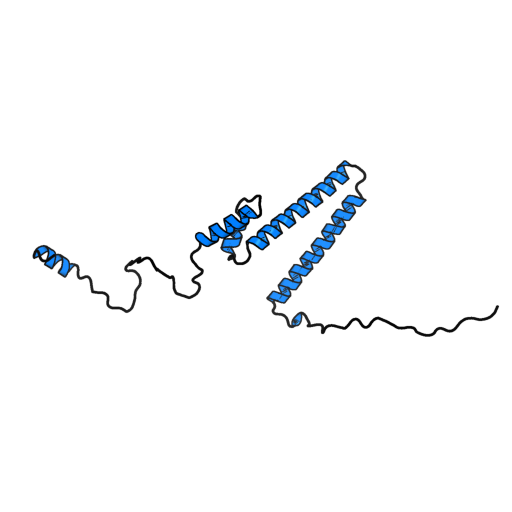710 -11.497 1.00 90.56 104 THR A N 1
ATOM 775 C CA . THR A 1 104 ? -6.624 6.488 -10.887 1.00 90.56 104 THR A CA 1
ATOM 776 C C . THR A 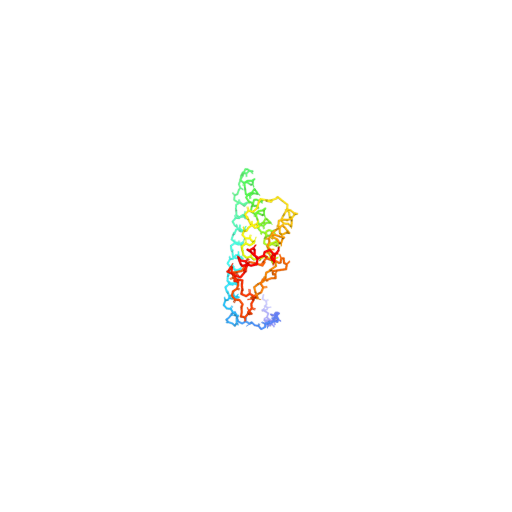1 104 ? -7.197 5.140 -11.314 1.00 90.56 104 THR A C 1
ATOM 778 O O . THR A 1 104 ? -7.314 4.877 -12.508 1.00 90.56 104 THR A O 1
ATOM 781 N N . TRP A 1 105 ? -7.595 4.313 -10.349 1.00 91.31 105 TRP A N 1
ATOM 782 C CA . TRP A 1 105 ? -8.227 3.009 -10.567 1.00 91.31 105 TRP A CA 1
ATOM 783 C C . TRP A 1 105 ? -9.280 2.725 -9.488 1.00 91.31 105 TRP A C 1
ATOM 785 O O . TRP A 1 105 ? -9.131 3.150 -8.336 1.00 91.31 105 TRP A O 1
ATOM 795 N N . GLU A 1 106 ? -10.325 1.988 -9.842 1.00 86.69 106 GLU A N 1
ATOM 796 C CA . GLU A 1 106 ? -11.408 1.570 -8.941 1.00 86.69 106 GLU A CA 1
ATOM 797 C C . GLU A 1 106 ? -11.443 0.046 -8.772 1.00 86.69 106 GLU A C 1
ATOM 799 O O . GLU A 1 106 ? -11.758 -0.444 -7.688 1.00 86.69 106 GLU A O 1
ATOM 804 N N . THR A 1 107 ? -11.048 -0.708 -9.803 1.00 86.88 107 THR A N 1
ATOM 805 C CA . THR A 1 107 ? -11.065 -2.176 -9.819 1.00 86.88 107 THR A CA 1
ATOM 806 C C . THR A 1 107 ? -9.664 -2.787 -10.007 1.00 86.88 107 THR A C 1
ATOM 808 O O . THR A 1 107 ? -8.782 -2.170 -10.611 1.00 86.88 107 THR A O 1
ATOM 811 N N . PRO A 1 108 ? -9.443 -4.051 -9.586 1.00 82.31 108 PRO A N 1
ATOM 812 C CA . PRO A 1 108 ? -8.239 -4.810 -9.952 1.00 82.31 108 PRO A CA 1
ATOM 813 C C . PRO A 1 108 ? -8.085 -5.053 -11.468 1.00 82.31 108 PRO A C 1
ATOM 815 O O . PRO A 1 108 ? -6.980 -5.315 -11.952 1.00 82.31 108 PRO A O 1
ATOM 818 N N . GLY A 1 109 ? -9.182 -4.965 -12.231 1.00 83.38 109 GLY A N 1
ATOM 819 C CA . GLY A 1 109 ? -9.159 -5.019 -13.694 1.00 83.38 109 GLY A CA 1
ATOM 820 C C . GLY A 1 109 ? -8.443 -3.811 -14.299 1.00 83.38 109 GLY A C 1
ATOM 821 O O . GLY A 1 109 ? -7.613 -3.979 -15.191 1.00 83.38 109 GLY A O 1
ATOM 822 N N . ASP A 1 110 ? -8.688 -2.619 -13.754 1.00 88.81 110 ASP A N 1
ATOM 823 C CA . ASP A 1 110 ? -8.068 -1.368 -14.205 1.00 88.81 110 ASP A CA 1
ATOM 824 C C . ASP A 1 110 ? -6.551 -1.419 -13.979 1.00 88.81 110 ASP A C 1
ATOM 826 O O . ASP A 1 110 ? -5.782 -1.147 -14.896 1.00 88.81 110 ASP A O 1
ATOM 830 N N . LEU A 1 111 ? -6.114 -1.865 -12.790 1.00 91.25 111 LEU A N 1
ATOM 831 C CA . LEU A 1 111 ? -4.699 -2.115 -12.484 1.00 91.25 111 LEU A CA 1
ATOM 832 C C . LEU A 1 111 ? -4.055 -3.060 -13.508 1.00 91.25 111 LEU A C 1
ATOM 834 O O . LEU A 1 111 ? -2.971 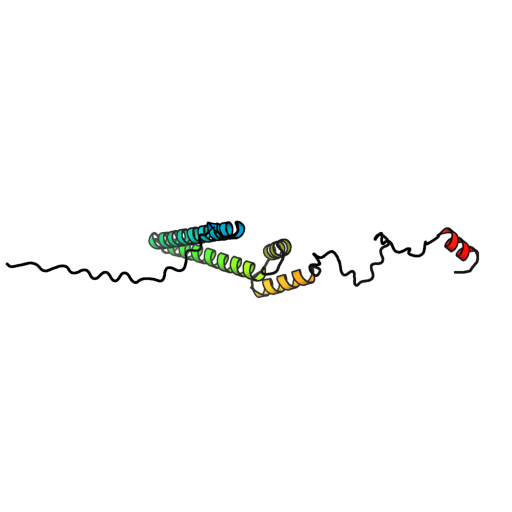-2.773 -14.007 1.00 91.25 111 LEU A O 1
ATOM 838 N N . THR A 1 112 ? -4.732 -4.155 -13.862 1.00 90.12 112 THR A N 1
ATOM 839 C CA . THR A 1 112 ? -4.235 -5.116 -14.862 1.00 90.12 112 THR A CA 1
ATOM 840 C C . THR A 1 112 ? -4.115 -4.467 -16.247 1.00 90.12 112 THR A C 1
ATOM 842 O O . THR A 1 112 ? -3.111 -4.651 -16.937 1.00 90.12 112 THR A O 1
ATOM 845 N N . GLY A 1 113 ? -5.095 -3.646 -16.638 1.00 90.38 113 GLY A N 1
ATOM 846 C CA . GLY A 1 113 ? -5.055 -2.861 -17.873 1.00 90.38 113 GLY A CA 1
ATOM 847 C C . GLY A 1 113 ? -3.932 -1.819 -17.891 1.00 90.38 113 GLY A C 1
ATOM 848 O O . GLY A 1 113 ? -3.264 -1.664 -18.913 1.00 90.38 113 GLY A O 1
ATOM 849 N N . HIS A 1 114 ? -3.673 -1.152 -16.765 1.00 91.62 114 HIS A N 1
ATOM 850 C CA . HIS A 1 114 ? -2.591 -0.176 -16.614 1.00 91.62 114 HIS A CA 1
ATOM 851 C C . HIS A 1 114 ? -1.207 -0.832 -16.660 1.00 91.62 114 HIS A C 1
ATOM 853 O O . HIS A 1 114 ? -0.346 -0.350 -17.391 1.00 91.62 114 HIS A O 1
ATOM 859 N N . VAL A 1 115 ? -1.004 -1.965 -15.978 1.00 92.75 115 VAL A N 1
ATOM 860 C CA . VAL A 1 115 ? 0.232 -2.769 -16.071 1.00 92.75 115 VAL A CA 1
ATOM 861 C C . VAL A 1 115 ? 0.517 -3.150 -17.527 1.00 92.75 115 VAL A C 1
ATOM 863 O O . VAL A 1 115 ? 1.628 -2.954 -18.020 1.00 92.75 115 VAL A O 1
ATOM 866 N N . GLU A 1 116 ? -0.496 -3.625 -18.252 1.00 90.81 116 GLU A N 1
ATOM 867 C CA . GLU A 1 116 ? -0.367 -3.993 -19.664 1.00 90.81 116 GLU A CA 1
ATOM 868 C C . GLU A 1 116 ? -0.201 -2.792 -20.608 1.00 90.81 116 GLU A C 1
ATOM 870 O O . GLU A 1 116 ? 0.380 -2.942 -21.682 1.00 90.81 116 GLU A O 1
ATOM 875 N N . ALA A 1 117 ? -0.677 -1.600 -20.243 1.00 89.94 117 ALA A N 1
ATOM 876 C CA . ALA A 1 117 ? -0.402 -0.367 -20.982 1.00 89.94 117 ALA A CA 1
ATOM 877 C C . ALA A 1 117 ? 1.046 0.105 -20.763 1.00 89.94 117 ALA A C 1
ATOM 879 O O . ALA A 1 117 ? 1.755 0.377 -21.730 1.00 89.94 117 ALA A O 1
ATOM 880 N N . ILE A 1 118 ? 1.514 0.118 -19.511 1.00 90.12 118 ILE A N 1
ATOM 881 C CA . ILE A 1 118 ? 2.890 0.473 -19.130 1.00 90.12 118 ILE A CA 1
ATOM 882 C C . ILE A 1 118 ? 3.897 -0.459 -19.822 1.00 90.12 118 ILE A C 1
ATOM 884 O O . ILE A 1 118 ? 4.862 0.015 -20.425 1.00 90.12 118 ILE A O 1
ATOM 888 N N . ARG A 1 119 ? 3.634 -1.773 -19.840 1.00 88.06 119 ARG A N 1
ATOM 889 C CA . ARG A 1 119 ? 4.454 -2.772 -20.555 1.00 88.06 119 ARG A CA 1
ATOM 890 C C . ARG A 1 119 ? 4.525 -2.563 -22.070 1.00 88.06 119 ARG A C 1
ATOM 892 O O . ARG A 1 119 ? 5.540 -2.900 -22.660 1.00 88.06 119 ARG A O 1
ATOM 899 N N . LYS A 1 120 ? 3.478 -2.022 -22.703 1.00 88.38 120 LYS A N 1
ATOM 900 C CA . LYS A 1 120 ? 3.458 -1.731 -24.155 1.00 88.38 120 LYS A CA 1
ATOM 901 C C . LYS A 1 120 ? 4.139 -0.412 -24.515 1.00 88.38 120 LYS A C 1
ATOM 903 O O . LYS A 1 120 ? 4.541 -0.238 -25.660 1.00 88.38 120 LYS A O 1
ATOM 908 N N . LEU A 1 121 ? 4.215 0.519 -23.564 1.00 85.19 121 LEU A N 1
ATOM 909 C CA . LEU A 1 121 ? 4.852 1.829 -23.732 1.00 85.19 121 LEU A CA 1
ATOM 910 C C . LEU A 1 121 ? 6.334 1.826 -23.341 1.00 85.19 121 LEU A C 1
ATOM 912 O O . LEU A 1 121 ? 7.087 2.675 -23.809 1.00 85.19 121 LEU A O 1
ATOM 916 N N . THR A 1 122 ? 6.757 0.878 -22.504 1.00 79.44 122 THR A N 1
ATOM 917 C CA . THR A 1 122 ? 8.175 0.663 -22.200 1.00 79.44 122 THR A CA 1
ATOM 918 C C . THR A 1 122 ? 8.792 -0.200 -23.308 1.00 79.44 122 THR A C 1
ATOM 920 O O . THR A 1 122 ? 8.190 -1.218 -23.658 1.00 79.44 122 THR A O 1
ATOM 923 N N . PRO A 1 123 ? 9.969 0.143 -23.868 1.00 68.69 123 PRO A N 1
ATOM 924 C CA . PRO A 1 123 ? 10.731 -0.819 -24.664 1.00 68.69 123 PRO A CA 1
ATOM 925 C C . PRO A 1 123 ? 11.059 -2.072 -23.823 1.00 68.69 123 PRO A C 1
ATOM 927 O O . PRO A 1 123 ? 11.064 -1.993 -22.590 1.00 68.69 123 PRO A O 1
ATOM 930 N N . PRO A 1 124 ? 11.320 -3.238 -24.444 1.00 60.56 124 PRO A N 1
ATOM 931 C CA . PRO A 1 124 ? 11.858 -4.382 -23.706 1.00 60.56 124 PRO A CA 1
ATOM 932 C C . PRO A 1 124 ? 13.154 -3.959 -23.000 1.00 60.56 124 PRO A C 1
ATOM 934 O O . PRO A 1 124 ? 13.951 -3.254 -23.604 1.00 60.56 124 PRO A O 1
ATOM 937 N N . ASP A 1 125 ? 13.340 -4.357 -21.736 1.00 55.81 125 ASP A N 1
ATOM 938 C CA . ASP A 1 125 ? 14.398 -3.826 -20.858 1.00 55.81 125 ASP A CA 1
ATOM 939 C C . ASP A 1 125 ? 15.796 -4.300 -21.299 1.00 55.81 125 ASP A C 1
ATOM 941 O O . ASP A 1 125 ? 16.365 -5.260 -20.778 1.00 55.81 125 ASP A O 1
ATOM 945 N N . ASP A 1 126 ? 16.349 -3.618 -22.299 1.00 46.88 126 ASP A N 1
ATOM 946 C CA . ASP A 1 126 ? 17.640 -3.852 -22.944 1.00 46.88 126 ASP A CA 1
ATOM 947 C C . ASP A 1 126 ? 18.811 -3.285 -22.120 1.00 46.88 126 ASP A C 1
ATOM 949 O O . ASP A 1 126 ? 19.780 -2.720 -22.634 1.00 46.88 126 ASP A O 1
ATOM 953 N N . ARG A 1 127 ? 18.767 -3.550 -20.805 1.00 48.56 127 ARG A N 1
ATOM 954 C CA . ARG A 1 127 ? 19.868 -3.377 -19.840 1.00 48.56 127 ARG A CA 1
ATOM 955 C C . ARG A 1 127 ? 20.949 -4.443 -20.062 1.00 48.56 127 ARG A C 1
ATOM 957 O O . ARG A 1 127 ? 21.221 -5.287 -19.210 1.00 48.56 127 ARG A O 1
ATOM 964 N N . GLY A 1 128 ? 21.531 -4.393 -21.254 1.00 45.53 128 GLY A N 1
ATOM 965 C CA . GLY A 1 128 ? 22.496 -5.334 -21.813 1.00 45.53 128 GLY A CA 1
ATOM 966 C C . GLY A 1 128 ? 23.121 -4.786 -23.098 1.00 45.53 128 GLY A C 1
ATOM 967 O O . GLY A 1 128 ? 23.153 -5.490 -24.099 1.00 45.53 128 GLY A O 1
ATOM 968 N N . ASP A 1 129 ? 23.551 -3.519 -23.069 1.00 50.97 129 ASP A N 1
ATOM 969 C CA . ASP A 1 129 ? 24.367 -2.796 -24.067 1.00 50.97 129 ASP A CA 1
ATOM 970 C C . ASP A 1 129 ? 23.893 -2.754 -25.538 1.00 50.97 129 ASP A C 1
ATOM 972 O O . ASP A 1 129 ? 2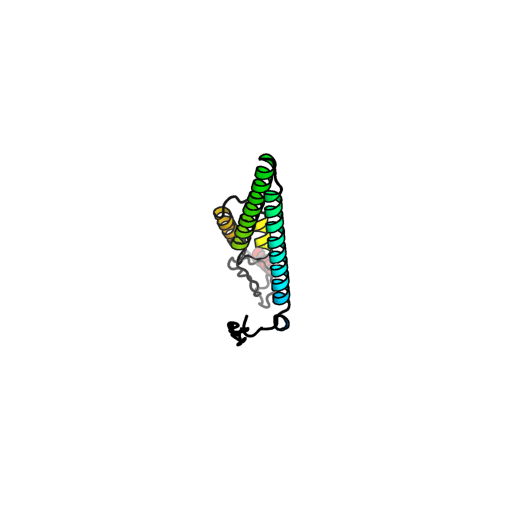4.543 -2.120 -26.372 1.00 50.97 129 ASP A O 1
ATOM 976 N N . THR A 1 130 ? 22.754 -3.357 -25.889 1.00 49.78 130 THR A N 1
ATOM 977 C CA . THR A 1 130 ? 22.267 -3.419 -27.277 1.00 49.78 130 THR A CA 1
ATOM 978 C C . THR A 1 130 ? 20.776 -3.112 -27.404 1.00 49.78 130 THR A C 1
ATOM 980 O O . THR A 1 130 ? 19.946 -4.021 -27.371 1.00 49.78 130 THR A O 1
ATOM 983 N N . LEU A 1 131 ? 20.452 -1.839 -27.661 1.00 47.31 131 LEU A N 1
ATOM 984 C CA . LEU A 1 131 ? 19.146 -1.431 -28.194 1.00 47.31 131 LEU A CA 1
ATOM 985 C C . LEU A 1 131 ? 18.854 -2.214 -29.492 1.00 47.31 131 LEU A C 1
ATOM 987 O O . LEU A 1 131 ? 19.608 -2.062 -30.463 1.00 47.31 131 LEU A O 1
ATOM 991 N N . PRO A 1 132 ? 17.764 -2.998 -29.596 1.00 48.00 132 PRO A N 1
ATOM 992 C CA . PRO A 1 132 ? 17.378 -3.628 -30.845 1.00 48.00 132 PRO A CA 1
ATOM 993 C C . PRO A 1 132 ? 16.734 -2.570 -31.749 1.00 48.00 132 PRO A C 1
ATOM 995 O O . PRO A 1 132 ? 15.511 -2.461 -31.842 1.00 48.00 132 PRO A O 1
ATOM 998 N N . LEU A 1 133 ? 17.570 -1.804 -32.461 1.00 51.50 133 LEU A N 1
ATOM 999 C CA . LEU A 1 133 ? 17.187 -0.802 -33.470 1.00 51.50 133 LEU A CA 1
ATOM 1000 C C . LEU A 1 133 ? 16.607 -1.448 -34.756 1.00 51.50 133 LEU A C 1
ATOM 1002 O O . LEU A 1 133 ? 16.948 -1.089 -35.886 1.00 51.50 133 LEU A O 1
ATOM 1006 N N . SER A 1 134 ? 15.699 -2.413 -34.582 1.00 56.88 134 SER A N 1
ATOM 1007 C CA . SER A 1 134 ? 14.996 -3.198 -35.606 1.00 56.88 134 SER A CA 1
ATOM 1008 C C . SER A 1 134 ? 13.920 -2.359 -36.317 1.00 56.88 134 SER A C 1
ATOM 1010 O O . SER A 1 134 ? 12.726 -2.646 -36.290 1.00 56.88 134 SER A O 1
ATOM 1012 N N . GLY A 1 135 ? 14.367 -1.251 -36.908 1.00 49.84 135 GLY A N 1
ATOM 1013 C CA . GLY A 1 135 ? 13.535 -0.207 -37.506 1.00 49.84 135 GLY A CA 1
ATOM 1014 C C . GLY A 1 135 ? 14.313 0.769 -38.394 1.00 49.84 135 GLY A C 1
ATOM 1015 O O . GLY A 1 135 ? 13.814 1.848 -38.696 1.00 49.84 135 GLY A O 1
ATOM 1016 N N . THR A 1 136 ? 15.537 0.417 -38.815 1.00 55.47 136 THR A N 1
ATOM 1017 C CA . THR A 1 136 ? 16.327 1.142 -39.838 1.00 55.47 136 THR A CA 1
ATOM 1018 C C . THR A 1 136 ? 16.443 2.663 -39.642 1.00 55.47 136 THR A C 1
ATOM 1020 O O . THR A 1 136 ? 16.464 3.423 -40.610 1.00 55.47 136 THR A O 1
ATOM 1023 N N . LEU A 1 137 ? 16.585 3.127 -38.396 1.00 54.59 137 LEU A N 1
ATOM 1024 C CA . LEU A 1 137 ? 16.949 4.516 -38.101 1.00 54.59 137 LEU A CA 1
ATOM 1025 C C . LEU A 1 137 ? 18.430 4.753 -38.436 1.00 54.59 137 LEU A C 1
ATOM 1027 O O . LEU A 1 137 ? 19.281 4.823 -37.555 1.00 54.59 137 LEU A O 1
ATOM 1031 N N . ARG A 1 138 ? 18.744 4.864 -39.734 1.00 54.00 138 ARG A N 1
ATOM 1032 C CA . ARG A 1 138 ? 20.104 5.067 -40.269 1.00 54.00 138 ARG A CA 1
ATOM 1033 C C . ARG A 1 138 ? 20.578 6.520 -40.094 1.00 54.00 138 ARG A C 1
ATOM 1035 O O . ARG A 1 138 ? 20.974 7.180 -41.051 1.00 54.00 138 ARG A O 1
ATOM 1042 N N . GLY A 1 139 ? 20.493 7.031 -38.867 1.00 60.53 139 GLY A N 1
ATOM 1043 C CA . GLY A 1 139 ? 21.038 8.330 -38.483 1.00 60.53 139 GLY A CA 1
ATOM 1044 C C . GLY A 1 139 ? 22.560 8.255 -38.390 1.00 60.53 139 GLY A C 1
ATOM 1045 O O . GLY A 1 139 ? 23.086 7.506 -37.573 1.00 60.53 139 GLY A O 1
ATOM 1046 N N . GLY A 1 140 ? 23.265 9.029 -39.218 1.00 64.25 140 GLY A N 1
ATOM 1047 C CA . GLY A 1 140 ? 24.732 9.055 -39.298 1.00 64.25 140 GLY A CA 1
ATOM 1048 C C . GLY A 1 140 ? 25.412 9.740 -38.108 1.00 64.25 140 GLY A C 1
ATOM 1049 O O . GLY A 1 140 ? 26.105 10.734 -38.294 1.00 64.25 140 GLY A O 1
ATOM 1050 N N . LEU A 1 141 ? 25.170 9.241 -36.893 1.00 54.75 141 LEU A N 1
ATOM 1051 C CA . LEU A 1 141 ? 25.759 9.719 -35.634 1.00 54.75 141 LEU A CA 1
ATOM 1052 C C . LEU A 1 141 ? 26.313 8.587 -34.750 1.00 54.75 141 LEU A C 1
ATOM 1054 O O . LEU A 1 141 ? 26.823 8.858 -33.667 1.00 54.75 141 LEU A O 1
ATOM 1058 N N . THR A 1 142 ? 26.259 7.332 -35.203 1.00 57.88 142 THR A N 1
ATOM 1059 C CA . THR A 1 142 ? 27.035 6.226 -34.624 1.00 57.88 142 THR A CA 1
ATOM 1060 C C . THR A 1 142 ? 28.431 6.195 -35.259 1.00 57.88 142 THR A C 1
ATOM 1062 O O . THR A 1 142 ? 28.524 5.855 -36.442 1.00 57.88 142 THR A O 1
ATOM 1065 N N . PRO A 1 143 ? 29.517 6.513 -34.529 1.00 58.94 143 PRO A N 1
ATOM 1066 C CA . PRO A 1 143 ? 30.877 6.297 -35.012 1.00 58.94 143 PRO A CA 1
ATOM 1067 C C . PRO A 1 143 ? 31.211 4.801 -34.916 1.00 58.94 143 PRO A C 1
ATOM 1069 O O . PRO A 1 143 ? 31.735 4.337 -33.908 1.00 58.94 143 PRO A O 1
ATOM 1072 N N . GLY A 1 144 ? 30.838 4.036 -35.940 1.00 52.56 144 GLY A N 1
ATOM 1073 C CA . GLY A 1 144 ? 31.308 2.662 -36.118 1.00 52.56 144 GLY A CA 1
ATOM 1074 C C . GLY A 1 144 ? 32.603 2.645 -36.926 1.00 52.56 144 GLY A C 1
ATOM 1075 O O . GLY A 1 144 ? 32.727 3.405 -37.882 1.00 52.56 144 GLY A O 1
ATOM 1076 N N . ASP A 1 145 ? 33.534 1.752 -36.589 1.00 57.78 145 ASP A N 1
ATOM 1077 C CA . ASP A 1 145 ? 34.830 1.597 -37.275 1.00 57.78 145 ASP A CA 1
ATOM 1078 C C . ASP A 1 145 ? 34.733 0.958 -38.685 1.00 57.78 145 ASP A C 1
ATOM 1080 O O . ASP A 1 145 ? 35.733 0.509 -39.247 1.00 57.78 145 ASP A O 1
ATOM 1084 N N . GLU A 1 146 ? 33.536 0.905 -39.281 1.00 60.81 146 GLU A N 1
ATOM 1085 C CA . GLU A 1 146 ? 33.365 0.538 -40.688 1.00 60.81 146 GLU A CA 1
ATOM 1086 C C . GLU A 1 146 ? 33.576 1.770 -41.585 1.00 60.81 146 GLU A C 1
ATOM 1088 O O . GLU A 1 146 ? 32.914 2.793 -41.378 1.00 60.81 146 GLU A O 1
ATOM 1093 N N . PRO A 1 147 ? 34.426 1.693 -42.628 1.00 53.69 147 PRO A N 1
ATOM 1094 C CA . PRO A 1 147 ? 34.531 2.742 -43.634 1.00 53.69 147 PRO A CA 1
ATOM 1095 C C . PRO A 1 147 ? 33.288 2.715 -44.535 1.00 53.69 147 PRO A C 1
ATOM 1097 O O . PRO A 1 147 ? 33.289 2.120 -45.613 1.00 53.69 147 PRO A O 1
ATOM 1100 N N . GLY A 1 148 ? 32.203 3.340 -44.076 1.00 57.12 148 GLY A N 1
ATOM 1101 C CA . GLY A 1 148 ? 31.076 3.679 -44.940 1.00 57.12 148 GLY A CA 1
ATOM 1102 C C . GLY A 1 148 ? 31.541 4.608 -46.062 1.00 57.12 148 GLY A C 1
ATOM 1103 O O . GLY A 1 148 ? 32.379 5.470 -45.816 1.00 57.12 148 GLY A O 1
ATOM 1104 N N . ASP A 1 149 ? 31.009 4.424 -47.277 1.00 63.25 149 ASP A N 1
ATOM 1105 C CA . ASP A 1 149 ? 31.416 5.187 -48.466 1.00 63.25 149 ASP A CA 1
ATOM 1106 C C . ASP A 1 149 ? 31.487 6.697 -48.177 1.00 63.25 149 ASP A C 1
ATOM 1108 O O . ASP A 1 149 ? 30.463 7.333 -47.903 1.00 63.25 149 ASP A O 1
ATOM 1112 N N . ASP A 1 150 ? 32.696 7.266 -48.266 1.00 64.75 150 ASP A N 1
ATOM 1113 C CA . ASP A 1 150 ? 32.943 8.697 -48.091 1.00 64.75 150 ASP A CA 1
ATOM 1114 C C . ASP A 1 150 ? 32.104 9.487 -49.104 1.00 64.75 150 ASP A C 1
ATOM 1116 O O . ASP A 1 150 ? 32.410 9.553 -50.300 1.00 64.75 150 ASP A O 1
ATOM 1120 N N . PHE A 1 151 ? 31.023 10.103 -48.624 1.00 71.81 151 PHE A N 1
ATOM 1121 C CA . PHE A 1 151 ? 30.146 10.927 -49.445 1.00 71.81 151 PHE A CA 1
ATOM 1122 C C . PHE A 1 151 ? 30.867 12.230 -49.822 1.00 71.81 151 PHE A C 1
ATOM 1124 O O . PHE A 1 151 ? 30.710 13.243 -49.144 1.00 71.81 151 PHE A O 1
ATOM 1131 N N . ASP A 1 152 ? 31.663 12.222 -50.900 1.00 76.81 152 ASP A N 1
ATOM 1132 C CA . ASP A 1 152 ? 32.297 13.432 -51.441 1.00 76.81 152 ASP A CA 1
ATOM 1133 C C . ASP A 1 152 ? 31.244 14.323 -52.138 1.00 76.81 152 ASP A C 1
ATOM 1135 O O . ASP A 1 152 ? 30.849 14.047 -53.284 1.00 76.81 152 ASP A O 1
ATOM 1139 N N . PRO A 1 153 ? 30.815 15.451 -51.529 1.00 73.12 153 PRO A N 1
ATOM 1140 C CA . PRO A 1 153 ? 29.875 16.356 -52.178 1.00 73.12 153 PRO A CA 1
ATOM 1141 C C . PRO A 1 153 ? 30.478 16.996 -53.438 1.00 73.12 153 PRO A C 1
ATOM 1143 O O . PRO A 1 153 ? 29.732 17.402 -54.332 1.00 73.12 153 PRO A O 1
ATOM 1146 N N . ALA A 1 154 ? 31.809 17.075 -53.559 1.00 78.06 154 ALA A N 1
ATOM 1147 C CA . ALA A 1 154 ? 32.489 17.601 -54.736 1.00 78.06 154 ALA A CA 1
ATOM 1148 C C . ALA A 1 154 ? 32.548 16.595 -55.898 1.00 78.06 154 ALA A C 1
ATOM 1150 O O . ALA A 1 154 ? 32.806 17.012 -57.035 1.00 78.06 154 ALA A O 1
ATOM 1151 N N . GLU A 1 155 ? 32.319 15.299 -55.668 1.00 80.94 155 GLU A N 1
ATOM 1152 C CA . GLU A 1 155 ? 32.141 14.295 -56.724 1.00 80.94 155 GLU A CA 1
ATOM 1153 C C . GLU A 1 155 ? 30.679 14.248 -57.189 1.00 80.94 155 GLU A C 1
ATOM 1155 O O . GLU A 1 155 ? 30.412 14.331 -58.391 1.00 80.94 155 GLU A O 1
ATOM 1160 N N . VAL A 1 156 ? 29.723 14.265 -56.254 1.00 82.81 156 VAL A N 1
ATOM 1161 C CA . VAL A 1 156 ? 28.280 14.372 -56.549 1.00 82.81 156 VAL A CA 1
ATOM 1162 C C . VAL A 1 156 ? 27.976 15.656 -57.332 1.00 82.81 156 VAL A C 1
ATOM 1164 O O . VAL A 1 156 ? 27.349 15.617 -58.393 1.00 82.81 156 VAL A O 1
ATOM 1167 N N . ALA A 1 157 ? 28.521 16.799 -56.900 1.00 80.75 157 ALA A N 1
ATOM 1168 C CA . ALA A 1 157 ? 28.420 18.065 -57.629 1.00 80.75 157 ALA A CA 1
ATOM 1169 C C . ALA A 1 157 ? 29.220 18.090 -58.950 1.00 80.75 157 ALA A C 1
ATOM 1171 O O . ALA A 1 157 ? 29.106 19.055 -59.709 1.00 80.75 157 ALA A O 1
ATOM 1172 N N . ARG A 1 158 ? 30.049 17.081 -59.243 1.00 83.75 158 ARG A N 1
ATOM 1173 C CA . ARG A 1 158 ? 30.694 16.869 -60.554 1.00 83.75 158 ARG A CA 1
ATOM 1174 C C . ARG A 1 158 ? 29.765 16.079 -61.472 1.00 83.75 158 ARG A C 1
ATOM 1176 O O . ARG A 1 158 ? 29.452 16.572 -62.551 1.00 83.75 158 ARG A O 1
ATOM 1183 N N . LYS A 1 159 ? 29.253 14.939 -60.996 1.00 81.19 159 LYS A N 1
ATOM 1184 C CA . LYS A 1 159 ? 28.292 14.071 -61.700 1.00 81.19 159 LYS A CA 1
ATOM 1185 C C . LYS A 1 159 ? 27.031 14.838 -62.118 1.00 81.19 159 LYS A C 1
ATOM 1187 O O . LYS A 1 159 ? 26.671 14.801 -63.292 1.00 81.19 159 LYS A O 1
ATOM 1192 N N . MET A 1 160 ? 26.471 15.664 -61.226 1.00 83.31 160 MET A N 1
ATOM 1193 C CA . MET A 1 160 ? 25.372 16.599 -61.535 1.00 83.31 160 MET A CA 1
ATOM 1194 C C . MET A 1 160 ? 25.696 17.554 -62.699 1.00 83.31 160 MET A C 1
ATOM 1196 O O . MET A 1 160 ? 24.881 17.743 -63.596 1.00 83.31 160 MET A O 1
ATOM 1200 N N . ARG A 1 161 ? 26.902 18.142 -62.727 1.00 74.88 161 ARG A N 1
ATOM 1201 C CA . ARG A 1 161 ? 27.341 19.052 -63.808 1.00 74.88 161 ARG A CA 1
ATOM 1202 C C . ARG A 1 161 ? 27.729 18.333 -65.104 1.00 74.88 161 ARG A C 1
ATOM 1204 O O . ARG A 1 161 ? 27.898 18.995 -66.123 1.00 74.88 161 ARG A O 1
ATOM 1211 N N . GLN A 1 162 ? 27.875 17.011 -65.069 1.00 82.69 162 GLN A N 1
ATOM 1212 C CA . GLN A 1 162 ? 28.196 16.164 -66.220 1.00 82.69 162 GLN A CA 1
ATOM 1213 C C . GLN A 1 162 ? 26.975 15.402 -66.765 1.00 82.69 162 GLN A C 1
ATOM 1215 O O . GLN A 1 162 ? 27.103 14.740 -67.789 1.00 82.69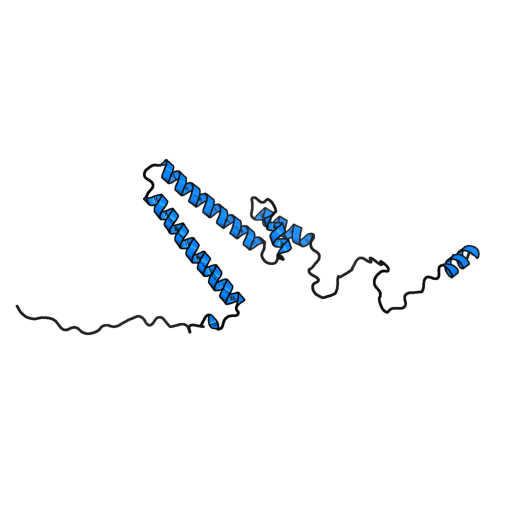 162 GLN A O 1
ATOM 1220 N N . GLY A 1 163 ? 25.805 15.494 -66.116 1.00 68.44 163 GLY A N 1
ATOM 1221 C CA . GLY A 1 163 ? 24.607 14.735 -66.500 1.00 68.44 163 GLY A CA 1
ATOM 1222 C C . GLY A 1 163 ? 24.734 13.225 -66.259 1.00 68.44 163 GLY A C 1
ATOM 1223 O O . GLY A 1 163 ? 24.151 12.438 -66.996 1.00 68.44 163 GLY A O 1
ATOM 1224 N N . LEU A 1 164 ? 25.539 12.827 -65.267 1.00 64.81 164 LEU A N 1
ATOM 1225 C CA . LEU A 1 164 ? 25.852 11.434 -64.915 1.00 64.81 164 LEU A CA 1
ATOM 1226 C C . LEU A 1 164 ? 25.257 11.055 -63.545 1.00 64.81 164 LEU A C 1
ATOM 1228 O O . LEU A 1 164 ? 25.938 10.453 -62.711 1.00 64.81 164 LEU A O 1
ATOM 1232 N N . LEU A 1 165 ? 24.013 11.479 -63.303 1.00 56.97 165 LEU A N 1
ATOM 1233 C CA . LEU A 1 165 ? 23.221 11.255 -62.089 1.00 56.97 165 LEU A CA 1
ATOM 1234 C C . LEU A 1 165 ? 21.729 11.171 -62.441 1.00 56.97 165 LEU A C 1
ATOM 1236 O O . LEU A 1 165 ? 21.313 11.973 -63.308 1.00 56.97 165 LEU A O 1
#

Secondary structure (DSSP, 8-state):
-----------------------GGGS-HHHHHHHHHHHHHHHHHHHHHHHHHHHHHH--SHHHHHHHHHHHHHHHHHHHHHHHHHHHTTT--HHHHHHHHHS--SSHHHHHHHHHHHHHHSPP---SS----TT----TT---SS------HHHHHHHHHHT--

Solvent-accessible surface area (backbone atoms only — not comparable to full-atom values): 10613 Å² total; per-residue (Å²): 139,87,87,86,89,81,92,76,90,78,90,69,79,78,82,70,78,79,67,80,80,75,55,69,83,80,47,58,69,68,58,44,47,53,55,48,52,55,50,49,49,59,47,51,55,56,48,52,52,50,50,54,53,44,48,58,68,69,43,84,49,72,68,48,42,52,49,48,55,47,53,54,49,56,52,48,54,46,51,55,50,53,50,51,50,63,58,59,37,65,93,52,53,74,70,56,34,51,52,58,70,71,52,91,70,91,48,77,64,48,46,52,54,48,48,57,47,51,59,71,71,43,74,80,89,52,91,69,95,54,78,84,72,89,74,76,79,82,64,97,78,72,92,60,96,66,88,66,82,81,82,51,66,75,52,55,61,42,29,60,78,67,72,68,115